Protein AF-A0A511J431-F1 (afdb_monomer_lite)

Structure (mmCIF, N/CA/C/O backbone):
data_AF-A0A511J431-F1
#
_entry.id   AF-A0A511J431-F1
#
loop_
_atom_site.group_PDB
_atom_site.id
_atom_site.type_symbol
_atom_site.label_atom_id
_atom_site.label_alt_id
_atom_site.label_comp_id
_atom_site.label_asym_id
_atom_site.label_entity_id
_atom_site.label_seq_id
_atom_site.pdbx_PDB_ins_code
_atom_site.Cartn_x
_atom_site.Cartn_y
_atom_site.Cartn_z
_atom_site.occupancy
_atom_site.B_iso_or_equiv
_atom_site.auth_seq_id
_atom_site.auth_comp_id
_atom_site.auth_asym_id
_atom_site.auth_atom_id
_atom_site.pdbx_PDB_model_num
ATOM 1 N N . MET A 1 1 ? 0.803 -22.033 -0.235 1.00 48.72 1 MET A N 1
ATOM 2 C CA . MET A 1 1 ? -0.272 -21.017 -0.294 1.00 48.72 1 MET A CA 1
ATOM 3 C C . MET A 1 1 ? -0.864 -20.846 1.110 1.00 48.72 1 MET A C 1
ATOM 5 O O . MET A 1 1 ? -2.063 -20.965 1.281 1.00 48.72 1 MET A O 1
ATOM 9 N N . GLU A 1 2 ? -0.023 -20.642 2.135 1.00 47.41 2 GLU A N 1
ATOM 10 C CA . GLU A 1 2 ? -0.447 -20.764 3.552 1.00 47.41 2 GLU A CA 1
ATOM 11 C C . GLU A 1 2 ? 0.081 -19.647 4.471 1.00 47.41 2 GLU A C 1
ATOM 13 O O . GLU A 1 2 ? -0.392 -19.499 5.590 1.00 47.41 2 GLU A O 1
ATOM 18 N N . LEU A 1 3 ? 1.007 -18.800 4.007 1.00 47.44 3 LEU A N 1
ATOM 19 C CA . LEU A 1 3 ? 1.589 -17.732 4.837 1.00 47.44 3 LEU A CA 1
ATOM 20 C C . LEU A 1 3 ? 0.660 -16.520 5.034 1.00 47.44 3 LEU A C 1
ATOM 22 O O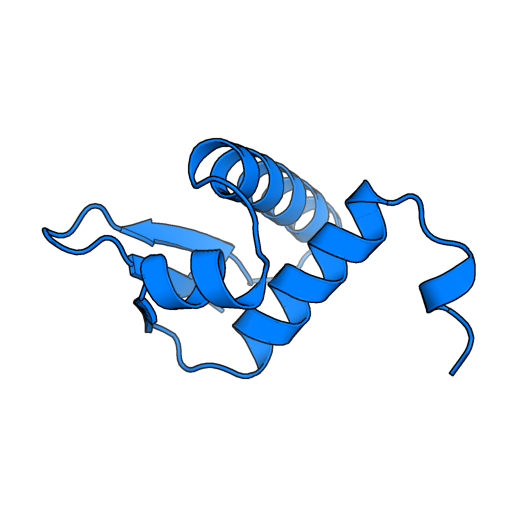 . LEU A 1 3 ? 0.860 -15.732 5.950 1.00 47.44 3 LEU A O 1
ATOM 26 N N . GLU A 1 4 ? -0.369 -16.365 4.199 1.00 50.62 4 GLU A N 1
ATOM 27 C CA . GLU A 1 4 ? -1.286 -15.217 4.269 1.00 50.62 4 GLU A CA 1
ATOM 28 C C . GLU A 1 4 ? -2.294 -15.319 5.420 1.00 50.62 4 GLU A C 1
ATOM 30 O O . GLU A 1 4 ? -2.807 -14.298 5.871 1.00 50.62 4 GLU A O 1
ATOM 35 N N . VAL A 1 5 ? -2.551 -16.527 5.931 1.00 54.34 5 VAL A N 1
ATOM 36 C CA . VAL A 1 5 ? -3.628 -16.791 6.901 1.00 54.34 5 VAL A CA 1
ATOM 37 C C . VAL A 1 5 ? -3.246 -16.394 8.337 1.00 54.34 5 VAL A C 1
ATOM 39 O O . VAL A 1 5 ? -4.131 -16.160 9.154 1.00 54.34 5 VAL A O 1
ATOM 42 N N . LEU A 1 6 ? -1.950 -16.247 8.643 1.00 55.81 6 LEU A N 1
ATOM 43 C CA . LEU A 1 6 ? -1.448 -15.974 10.002 1.00 55.81 6 LEU A CA 1
ATOM 44 C C . LEU A 1 6 ? -1.014 -14.524 10.257 1.00 55.81 6 LEU A C 1
ATOM 46 O O . LEU A 1 6 ? -0.616 -14.194 11.371 1.00 55.81 6 LEU A O 1
ATOM 50 N N . LEU A 1 7 ? -1.074 -13.651 9.253 1.00 61.25 7 LEU A N 1
ATOM 51 C CA . LEU A 1 7 ? -0.655 -12.260 9.408 1.00 61.25 7 LEU A CA 1
ATOM 52 C C . LEU A 1 7 ? -1.787 -11.403 9.972 1.00 61.25 7 LEU A C 1
ATOM 54 O O . LEU A 1 7 ? -2.938 -11.501 9.541 1.00 61.25 7 LEU A O 1
ATOM 58 N N . GLU A 1 8 ? -1.448 -10.510 10.903 1.00 77.44 8 GLU A N 1
ATOM 59 C CA . GLU A 1 8 ? -2.373 -9.472 11.345 1.00 77.44 8 GLU A CA 1
ATOM 60 C C . GLU A 1 8 ? -2.887 -8.681 10.134 1.00 77.44 8 GLU A C 1
ATOM 62 O O . GLU A 1 8 ? -2.171 -8.458 9.154 1.00 77.44 8 GLU A O 1
ATOM 67 N N . LYS A 1 9 ? -4.140 -8.216 10.198 1.00 78.12 9 LYS A N 1
ATOM 68 C CA . LYS A 1 9 ? -4.803 -7.513 9.084 1.00 78.12 9 LYS A CA 1
ATOM 69 C C . LYS A 1 9 ? -3.970 -6.362 8.503 1.00 78.12 9 LYS A C 1
ATOM 71 O O . LYS A 1 9 ? -4.125 -6.054 7.326 1.00 78.12 9 LYS A O 1
ATOM 76 N N . ASN A 1 10 ? -3.123 -5.712 9.307 1.00 79.69 10 ASN A N 1
ATOM 77 C CA . ASN A 1 10 ? -2.242 -4.638 8.844 1.00 79.69 10 ASN A CA 1
ATOM 78 C C . ASN A 1 10 ? -1.061 -5.169 8.012 1.00 79.69 10 ASN A C 1
ATOM 80 O O . ASN A 1 10 ? -0.768 -4.620 6.953 1.00 79.69 10 ASN A O 1
ATOM 84 N N . GLU A 1 11 ? -0.450 -6.277 8.430 1.00 82.94 11 GLU A N 1
ATOM 85 C CA . GLU A 1 11 ? 0.654 -6.936 7.722 1.00 82.94 11 GLU A CA 1
ATOM 86 C C . GLU A 1 11 ? 0.201 -7.548 6.389 1.00 82.94 11 GLU A C 1
ATOM 88 O O . GLU A 1 11 ? 0.868 -7.402 5.363 1.00 82.94 11 GLU A O 1
ATOM 93 N N . GLN A 1 12 ? -1.004 -8.127 6.346 1.00 85.06 12 GLN A N 1
ATOM 94 C CA . GLN A 1 12 ? -1.626 -8.542 5.080 1.00 85.06 12 GLN A CA 1
ATOM 95 C C . GLN A 1 12 ? -1.773 -7.363 4.108 1.00 85.06 12 GLN A C 1
ATOM 97 O O . GLN A 1 12 ? -1.579 -7.498 2.897 1.00 85.06 12 GLN A O 1
ATOM 102 N N . LEU A 1 13 ? -2.109 -6.187 4.637 1.00 86.19 13 LEU A N 1
ATOM 103 C CA . LEU A 1 13 ? -2.335 -4.986 3.844 1.00 86.19 13 LEU A CA 1
ATOM 104 C C . LEU A 1 13 ? -1.015 -4.393 3.334 1.00 86.19 13 LEU A C 1
ATOM 106 O O . LEU A 1 13 ? -0.935 -4.030 2.160 1.00 86.19 13 LEU A O 1
ATOM 110 N N . LYS A 1 14 ? 0.033 -4.393 4.169 1.00 85.31 14 LYS A N 1
ATOM 111 C CA . LYS A 1 14 ? 1.422 -4.099 3.783 1.00 85.31 14 LYS A CA 1
ATOM 112 C C . LYS A 1 14 ? 1.893 -4.985 2.633 1.00 85.31 14 LYS A C 1
ATOM 114 O O . LYS A 1 14 ? 2.330 -4.466 1.607 1.00 85.31 14 LYS A O 1
ATOM 119 N N . LEU A 1 15 ? 1.713 -6.302 2.745 1.00 84.69 15 LEU A N 1
ATOM 120 C CA . LEU A 1 15 ? 2.071 -7.242 1.679 1.00 84.69 15 LEU A CA 1
ATOM 121 C C . LEU A 1 15 ? 1.288 -7.004 0.389 1.00 84.69 15 LEU A C 1
ATOM 123 O O . LEU A 1 15 ? 1.861 -7.061 -0.698 1.00 84.69 15 LEU A O 1
ATOM 127 N N . ARG A 1 16 ? -0.015 -6.717 0.483 1.00 87.38 16 ARG A N 1
ATOM 128 C CA . ARG A 1 16 ? -0.844 -6.442 -0.697 1.00 87.38 16 ARG A CA 1
ATOM 129 C C . ARG A 1 16 ? -0.375 -5.190 -1.436 1.00 87.38 16 ARG A C 1
ATOM 131 O O . ARG A 1 16 ? -0.298 -5.205 -2.663 1.00 87.38 16 ARG A O 1
ATOM 138 N N . VAL A 1 17 ? -0.033 -4.137 -0.691 1.00 85.19 17 VAL A N 1
ATOM 139 C CA . VAL A 1 17 ? 0.532 -2.896 -1.238 1.00 85.19 17 VAL A CA 1
ATOM 140 C C . VAL A 1 17 ? 1.889 -3.168 -1.886 1.00 85.19 17 VAL A C 1
ATOM 142 O O . VAL A 1 17 ? 2.074 -2.801 -3.042 1.00 85.19 17 VAL A O 1
ATOM 145 N N . LEU A 1 18 ? 2.802 -3.868 -1.204 1.00 82.75 18 LEU A N 1
ATOM 146 C CA . LEU A 1 18 ? 4.119 -4.211 -1.753 1.00 82.75 18 LEU A CA 1
ATOM 147 C C . LEU A 1 18 ? 4.020 -5.023 -3.044 1.00 82.75 18 LEU A C 1
ATOM 149 O O . LEU A 1 18 ? 4.661 -4.670 -4.028 1.00 82.75 18 LEU A O 1
ATOM 153 N N . ARG A 1 19 ? 3.191 -6.072 -3.072 1.00 84.19 19 ARG A N 1
ATOM 154 C CA . ARG A 1 19 ? 2.999 -6.891 -4.277 1.00 84.19 19 ARG A CA 1
ATOM 155 C C . ARG A 1 19 ? 2.442 -6.071 -5.430 1.00 84.19 19 ARG A C 1
ATOM 157 O O . ARG A 1 19 ? 2.933 -6.185 -6.546 1.00 84.19 19 ARG A O 1
ATOM 164 N N . TYR A 1 20 ? 1.444 -5.227 -5.167 1.00 85.50 20 TYR A N 1
ATOM 165 C CA . TYR A 1 20 ? 0.896 -4.354 -6.199 1.00 85.50 20 TYR A CA 1
ATOM 166 C C . TYR A 1 20 ? 1.980 -3.437 -6.775 1.00 85.50 20 TYR A C 1
ATOM 168 O O . TYR A 1 20 ? 2.150 -3.375 -7.988 1.00 85.50 20 TYR A O 1
ATOM 176 N N . ILE A 1 21 ? 2.763 -2.806 -5.903 1.00 80.50 21 ILE A N 1
ATOM 177 C CA . ILE A 1 21 ? 3.863 -1.911 -6.267 1.00 80.50 21 ILE A CA 1
ATOM 178 C C . ILE A 1 21 ? 4.948 -2.651 -7.067 1.00 80.50 21 ILE A C 1
ATOM 180 O O . ILE A 1 21 ? 5.349 -2.165 -8.117 1.00 80.50 21 ILE A O 1
ATOM 184 N N . GLN A 1 22 ? 5.353 -3.855 -6.651 1.00 77.88 22 GLN A N 1
ATOM 185 C CA . GLN A 1 22 ? 6.348 -4.678 -7.357 1.00 77.88 22 GLN A CA 1
ATOM 186 C C . GLN A 1 22 ? 5.905 -5.108 -8.762 1.00 77.88 22 GLN A C 1
ATOM 188 O O . GLN A 1 22 ? 6.740 -5.294 -9.641 1.00 77.88 22 GLN A O 1
ATOM 193 N N . THR A 1 23 ? 4.600 -5.286 -8.988 1.00 77.25 23 THR A N 1
ATOM 194 C CA . THR A 1 23 ? 4.062 -5.672 -10.308 1.00 77.25 23 THR A CA 1
ATOM 195 C C . THR A 1 23 ? 3.916 -4.503 -11.284 1.00 77.25 23 THR A C 1
ATOM 197 O O . THR A 1 23 ? 3.501 -4.708 -12.426 1.00 77.25 23 THR A O 1
ATOM 200 N N . LYS A 1 24 ? 4.197 -3.271 -10.851 1.00 76.06 24 LYS A N 1
ATOM 201 C CA . LYS A 1 24 ? 4.018 -2.053 -11.644 1.00 76.06 24 LYS A CA 1
ATOM 202 C C . LYS A 1 24 ? 5.362 -1.357 -11.872 1.00 76.06 24 LYS A C 1
ATOM 204 O O . LYS A 1 24 ? 6.304 -1.520 -11.109 1.00 76.06 24 LYS A 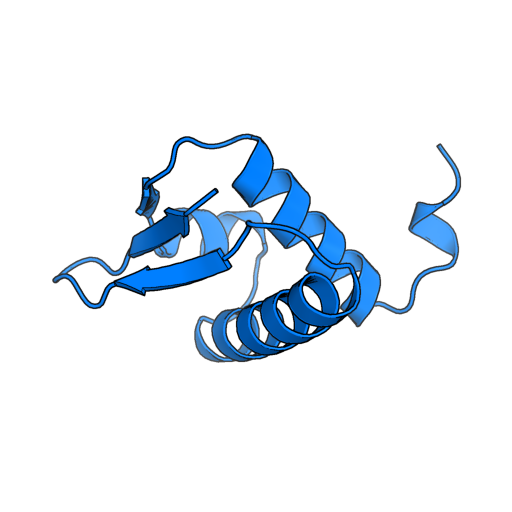O 1
ATOM 209 N N . SER A 1 25 ? 5.436 -0.584 -12.953 1.00 67.88 25 SER A N 1
ATOM 210 C CA . SER A 1 25 ? 6.571 0.290 -13.273 1.00 67.88 25 SER A CA 1
ATOM 211 C C . SER A 1 25 ? 6.795 1.361 -12.197 1.00 67.88 25 SER A C 1
ATOM 213 O O . SER A 1 25 ? 5.892 1.645 -11.413 1.00 67.88 25 SER A O 1
ATOM 215 N N . GLU A 1 26 ? 7.959 2.018 -12.231 1.00 72.50 26 GLU A N 1
ATOM 216 C CA . GLU A 1 26 ? 8.423 3.020 -11.250 1.00 72.50 26 GLU A CA 1
ATOM 217 C C . GLU A 1 26 ? 7.399 4.108 -10.889 1.00 72.50 26 GLU A C 1
ATOM 219 O O . GLU A 1 26 ? 7.422 4.626 -9.775 1.00 72.50 26 GLU A O 1
ATOM 224 N N . PHE A 1 27 ? 6.478 4.438 -11.800 1.00 78.56 27 PHE A N 1
ATOM 225 C CA . PHE A 1 27 ? 5.411 5.408 -11.575 1.00 78.56 27 PHE A CA 1
ATOM 226 C C . PHE A 1 27 ? 4.041 4.738 -11.550 1.00 78.56 27 PHE A C 1
ATOM 228 O O . PHE A 1 27 ? 3.581 4.200 -12.559 1.00 78.56 27 PHE A O 1
ATOM 235 N N . ILE A 1 28 ? 3.349 4.857 -10.417 1.00 82.62 28 ILE A N 1
ATOM 236 C CA . ILE A 1 28 ? 1.996 4.329 -10.233 1.00 82.62 28 ILE A CA 1
ATOM 237 C C . ILE A 1 28 ? 1.040 5.484 -9.911 1.00 82.62 28 ILE A C 1
ATOM 239 O O . ILE A 1 28 ? 1.307 6.251 -8.979 1.00 82.62 28 ILE A O 1
ATOM 243 N N . PRO A 1 29 ? -0.082 5.639 -10.636 1.00 86.00 29 PRO A N 1
ATOM 244 C CA . PRO A 1 29 ? -1.120 6.588 -10.255 1.00 86.00 29 PRO A CA 1
ATOM 245 C C . PRO A 1 29 ? -1.650 6.276 -8.855 1.00 86.00 29 PRO A C 1
ATOM 247 O O . PRO A 1 29 ? -1.976 5.130 -8.541 1.00 86.00 29 PRO A O 1
ATOM 250 N N . LEU A 1 30 ? -1.769 7.300 -8.009 1.00 83.25 30 LEU A N 1
ATOM 251 C CA . LEU A 1 30 ? -2.256 7.120 -6.642 1.00 83.25 30 LEU A CA 1
ATOM 252 C C . LEU A 1 30 ? -3.662 6.500 -6.623 1.00 83.25 30 LEU A C 1
ATOM 254 O O . LEU A 1 30 ? -3.917 5.576 -5.854 1.00 83.25 30 LEU A O 1
ATOM 258 N N . ASN A 1 31 ? -4.545 6.966 -7.508 1.00 85.19 31 ASN A N 1
ATOM 259 C CA . ASN A 1 31 ? -5.919 6.475 -7.609 1.00 85.19 31 ASN A CA 1
ATOM 260 C C . ASN A 1 31 ? -5.991 4.972 -7.895 1.00 85.19 31 ASN A C 1
ATOM 262 O O . ASN A 1 31 ? -6.804 4.286 -7.282 1.00 85.19 31 ASN A O 1
ATOM 266 N N . ASP A 1 32 ? -5.109 4.442 -8.742 1.00 85.88 32 ASP A N 1
ATOM 267 C CA . ASP A 1 32 ? -5.093 3.012 -9.065 1.00 85.88 32 ASP A CA 1
ATOM 268 C C . ASP A 1 32 ? -4.777 2.166 -7.829 1.00 85.88 32 ASP A C 1
ATOM 270 O O . ASP A 1 32 ? -5.367 1.107 -7.615 1.00 85.88 32 ASP A O 1
ATOM 274 N N . VAL A 1 33 ? -3.870 2.651 -6.978 1.00 84.62 33 VAL A N 1
ATOM 275 C CA . VAL A 1 33 ? -3.496 1.982 -5.726 1.00 84.62 33 VAL A CA 1
ATOM 276 C C . VAL A 1 33 ? -4.663 2.034 -4.744 1.00 84.62 33 VAL A C 1
ATOM 278 O O . VAL A 1 33 ? -5.001 1.022 -4.137 1.00 84.62 33 VAL A O 1
ATOM 281 N N . LEU A 1 34 ? -5.321 3.190 -4.609 1.00 86.62 34 LEU A N 1
ATOM 282 C CA . LEU A 1 34 ? -6.472 3.347 -3.715 1.00 86.62 34 LEU A CA 1
ATOM 283 C C . LEU A 1 34 ? -7.645 2.454 -4.128 1.00 86.62 34 LEU A C 1
ATOM 285 O O . LEU A 1 34 ? -8.239 1.807 -3.266 1.00 86.62 34 LEU A O 1
ATOM 289 N N . LEU A 1 35 ? -7.936 2.369 -5.429 1.00 87.19 35 LEU A N 1
ATOM 290 C CA . LEU A 1 35 ? -8.991 1.512 -5.976 1.00 87.19 35 LEU A CA 1
ATOM 291 C C . LEU A 1 35 ? -8.658 0.024 -5.826 1.00 87.19 35 LEU A C 1
ATOM 293 O O . LEU A 1 35 ? -9.520 -0.758 -5.435 1.00 87.19 35 LEU A O 1
ATOM 297 N N . THR A 1 36 ? -7.409 -0.368 -6.087 1.00 87.19 36 THR A N 1
ATOM 298 C CA . THR A 1 36 ? -6.995 -1.779 -6.020 1.00 87.19 36 THR A CA 1
ATOM 299 C C . THR A 1 36 ? -6.915 -2.293 -4.582 1.00 87.19 36 THR A C 1
ATOM 301 O O . THR A 1 36 ? -7.279 -3.435 -4.297 1.00 87.19 36 THR A O 1
ATOM 304 N N . ILE A 1 37 ? -6.418 -1.465 -3.662 1.00 84.75 37 ILE A N 1
ATOM 305 C CA . ILE A 1 37 ? -6.215 -1.847 -2.259 1.00 84.75 37 ILE A CA 1
ATOM 306 C C . ILE A 1 37 ? -7.479 -1.593 -1.422 1.00 84.75 37 ILE A C 1
ATOM 308 O O . ILE A 1 37 ? -7.689 -2.278 -0.421 1.00 84.75 37 ILE A O 1
ATOM 312 N N . GLY A 1 38 ? -8.337 -0.651 -1.828 1.00 87.62 38 GLY A N 1
ATOM 313 C CA . GLY A 1 38 ? -9.601 -0.346 -1.154 1.00 87.62 38 GLY A CA 1
ATOM 314 C C . GLY A 1 38 ? -9.427 0.414 0.163 1.00 87.62 38 GLY A C 1
ATOM 315 O O . GLY A 1 38 ? -10.146 0.156 1.128 1.00 87.62 38 GLY A O 1
ATOM 316 N N . ILE A 1 39 ? -8.451 1.324 0.242 1.00 86.38 39 ILE A N 1
ATOM 317 C CA . ILE A 1 39 ? -8.172 2.123 1.448 1.00 86.38 39 ILE A CA 1
ATOM 318 C C . ILE A 1 39 ? -8.114 3.619 1.145 1.00 86.38 39 ILE A C 1
ATOM 320 O O . ILE A 1 39 ? -7.905 4.027 0.008 1.00 86.38 39 ILE A O 1
ATOM 324 N N . SER A 1 40 ? -8.259 4.447 2.183 1.00 88.12 40 SER A N 1
ATOM 325 C CA . SER A 1 40 ? -8.095 5.895 2.055 1.00 88.12 40 SER A CA 1
ATOM 326 C C . SER A 1 40 ? -6.636 6.291 1.822 1.00 88.12 40 SER A C 1
ATOM 328 O O . SER A 1 40 ? -5.707 5.635 2.300 1.00 88.12 40 SER A O 1
ATOM 330 N N . GLU A 1 41 ? -6.433 7.431 1.160 1.00 85.94 41 GLU A N 1
ATOM 331 C CA . GLU A 1 41 ? -5.101 7.997 0.920 1.00 85.94 41 GLU A CA 1
ATOM 332 C C . GLU A 1 41 ? -4.312 8.201 2.218 1.00 85.94 41 GLU A C 1
ATOM 334 O O . GLU A 1 41 ? -3.123 7.889 2.289 1.00 85.94 41 GLU A O 1
ATOM 339 N N . LEU A 1 42 ? -4.978 8.672 3.276 1.00 85.75 42 LEU A N 1
ATOM 340 C CA . LEU A 1 42 ? -4.354 8.861 4.584 1.00 85.75 42 LEU A CA 1
ATOM 341 C C . LEU A 1 42 ? -3.831 7.537 5.160 1.00 85.75 42 LEU A C 1
ATOM 343 O O . LEU A 1 42 ? -2.738 7.502 5.727 1.00 85.75 42 LEU A O 1
ATOM 347 N N . LYS A 1 43 ? -4.596 6.449 5.012 1.00 86.19 43 LYS A N 1
ATOM 348 C CA . LYS A 1 43 ? -4.197 5.120 5.487 1.00 86.19 43 LYS A CA 1
ATOM 349 C C . LYS A 1 43 ? -3.048 4.561 4.651 1.00 86.19 43 LYS A C 1
ATOM 351 O O . LYS A 1 43 ? -2.087 4.060 5.224 1.00 86.19 43 LYS A O 1
ATOM 356 N N . LEU A 1 44 ? -3.101 4.728 3.329 1.00 85.62 44 LEU A N 1
ATOM 357 C CA . LEU A 1 44 ? -2.023 4.330 2.422 1.00 85.62 44 LEU A CA 1
ATOM 358 C C . LEU A 1 44 ? -0.710 5.059 2.747 1.00 85.62 44 LEU A C 1
ATOM 360 O O . LEU A 1 44 ? 0.346 4.437 2.784 1.00 85.62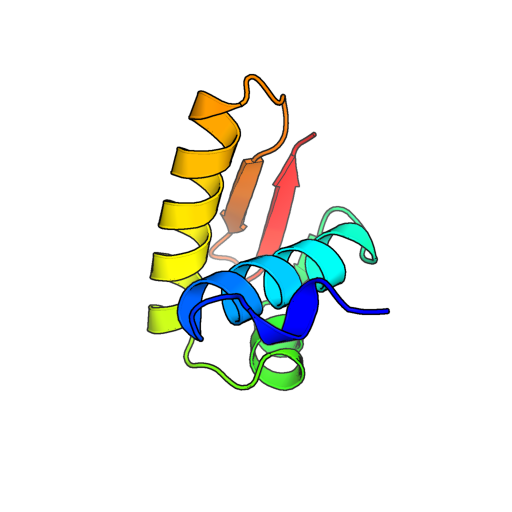 44 LEU A O 1
ATOM 364 N N . LYS A 1 45 ? -0.775 6.360 3.052 1.00 86.19 45 LYS A N 1
ATOM 365 C CA . LYS A 1 45 ? 0.390 7.161 3.461 1.00 86.19 45 LYS A CA 1
ATOM 366 C C . LYS A 1 45 ? 1.049 6.649 4.737 1.00 86.19 45 LYS A C 1
ATOM 368 O O . LYS A 1 45 ? 2.272 6.547 4.786 1.00 86.19 45 LYS A O 1
ATOM 373 N N . LYS A 1 46 ? 0.253 6.332 5.764 1.00 86.88 46 LYS A N 1
ATOM 374 C CA . LYS A 1 46 ? 0.772 5.753 7.015 1.00 86.88 46 LYS A CA 1
ATOM 375 C C . LYS A 1 46 ? 1.443 4.407 6.760 1.00 86.88 46 LYS A C 1
ATOM 377 O O . LYS A 1 46 ? 2.565 4.192 7.196 1.00 86.88 46 LYS A O 1
ATOM 382 N N . LEU A 1 47 ? 0.786 3.563 5.976 1.00 87.69 47 LEU A N 1
ATOM 383 C CA . LEU A 1 47 ? 1.244 2.216 5.675 1.00 87.69 47 LEU A CA 1
ATOM 384 C C . LEU A 1 47 ? 2.530 2.208 4.833 1.00 87.69 47 LEU A C 1
ATOM 386 O O . LEU A 1 47 ? 3.430 1.430 5.115 1.00 87.69 47 LEU A O 1
ATOM 390 N N . ILE A 1 48 ? 2.680 3.128 3.874 1.00 85.31 48 ILE A N 1
ATOM 391 C CA . ILE A 1 48 ? 3.945 3.320 3.145 1.00 85.31 48 ILE A CA 1
ATOM 392 C C . ILE A 1 48 ? 5.065 3.824 4.064 1.00 85.31 48 ILE A C 1
ATOM 394 O O . ILE A 1 48 ? 6.209 3.408 3.913 1.00 85.31 48 ILE A O 1
ATOM 398 N N . LYS A 1 49 ? 4.761 4.694 5.036 1.00 85.25 49 LYS A N 1
ATOM 399 C CA . LYS A 1 49 ? 5.758 5.144 6.017 1.00 85.25 49 LYS A CA 1
ATOM 400 C C . LYS A 1 49 ? 6.255 3.984 6.886 1.00 85.25 49 LYS A C 1
ATOM 402 O O . LYS A 1 49 ? 7.457 3.879 7.106 1.00 85.25 49 LYS A O 1
ATOM 407 N N . GLU A 1 50 ? 5.342 3.133 7.352 1.00 87.69 50 GLU A N 1
ATOM 408 C CA . GLU A 1 50 ? 5.678 1.904 8.083 1.00 87.69 50 GLU A CA 1
ATOM 409 C C . GLU A 1 50 ? 6.507 0.960 7.205 1.00 87.69 50 GLU A C 1
ATOM 411 O O . GLU A 1 50 ? 7.595 0.572 7.606 1.00 87.69 50 GLU A O 1
ATOM 416 N N . LEU A 1 51 ? 6.071 0.699 5.967 1.00 84.38 51 LEU A N 1
ATOM 417 C CA . LEU A 1 51 ? 6.809 -0.130 5.010 1.00 84.38 51 LEU A CA 1
ATOM 418 C C . LEU A 1 51 ? 8.231 0.371 4.759 1.00 84.38 51 LEU A C 1
ATOM 420 O O . LEU A 1 51 ? 9.162 -0.420 4.779 1.00 84.38 51 LEU A O 1
ATOM 424 N N . ASN A 1 52 ? 8.419 1.672 4.536 1.00 84.62 52 ASN A N 1
ATOM 425 C CA . ASN A 1 52 ? 9.755 2.235 4.340 1.00 84.62 52 ASN A CA 1
ATOM 426 C C . ASN A 1 52 ? 10.628 2.066 5.592 1.00 84.62 52 ASN A C 1
ATOM 428 O O . ASN A 1 52 ? 11.816 1.793 5.463 1.00 84.62 52 ASN A O 1
ATOM 432 N N . SER A 1 53 ? 10.053 2.207 6.791 1.00 84.62 53 SER A N 1
ATOM 433 C CA . SER A 1 53 ? 10.768 1.952 8.047 1.00 84.62 53 SER A CA 1
ATOM 434 C C . SER A 1 53 ? 11.185 0.484 8.165 1.00 84.62 53 SER A C 1
ATOM 436 O O . SER A 1 53 ? 12.330 0.202 8.513 1.00 84.62 53 SER A O 1
ATOM 438 N N . ASP A 1 54 ? 10.280 -0.443 7.847 1.00 83.44 54 ASP A N 1
ATOM 439 C CA . ASP A 1 54 ? 10.541 -1.884 7.880 1.00 83.44 54 ASP A CA 1
ATOM 440 C C . ASP A 1 54 ? 11.624 -2.256 6.843 1.00 83.44 54 ASP A C 1
ATOM 442 O O . ASP A 1 54 ? 12.583 -2.954 7.158 1.00 83.44 54 ASP A O 1
ATOM 446 N N . LEU A 1 55 ? 11.545 -1.716 5.621 1.00 78.50 55 LEU A N 1
ATOM 447 C CA . LEU A 1 55 ? 12.524 -1.945 4.550 1.00 78.50 55 LEU A CA 1
ATOM 448 C C . LEU A 1 55 ? 13.915 -1.380 4.875 1.00 78.50 55 LEU A C 1
ATOM 450 O O . LEU A 1 55 ? 14.920 -2.022 4.560 1.00 78.50 55 LEU A O 1
ATOM 454 N N . GLN A 1 56 ? 13.987 -0.219 5.536 1.00 76.19 56 GLN A N 1
ATOM 455 C CA . GLN A 1 56 ? 15.250 0.360 6.005 1.00 76.19 56 GLN A CA 1
ATOM 456 C C . GLN A 1 56 ? 15.964 -0.548 7.011 1.00 76.19 56 GLN A C 1
ATOM 458 O O . GLN A 1 56 ? 17.186 -0.667 6.963 1.00 76.19 56 GLN A O 1
ATOM 463 N N . GLN A 1 57 ? 15.219 -1.215 7.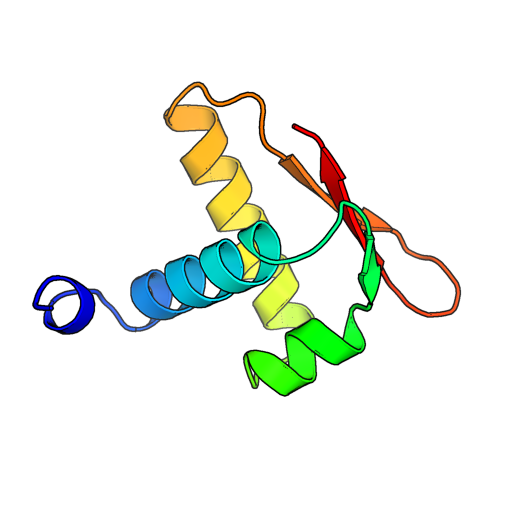897 1.00 77.06 57 GLN A N 1
ATOM 464 C CA . GLN A 1 57 ? 15.794 -2.154 8.867 1.00 77.06 57 GLN A CA 1
ATOM 465 C C . GLN A 1 57 ? 16.334 -3.428 8.205 1.00 77.06 57 GLN A C 1
ATOM 467 O O . GLN A 1 57 ? 17.249 -4.055 8.734 1.00 77.06 57 GLN A O 1
ATOM 472 N N . VAL A 1 58 ? 15.795 -3.798 7.039 1.00 71.50 58 VAL A N 1
ATOM 473 C CA . VAL A 1 58 ? 16.158 -5.016 6.295 1.00 71.50 58 VAL A CA 1
ATOM 474 C C . VAL A 1 58 ? 17.244 -4.746 5.230 1.00 71.50 58 VAL A C 1
ATOM 476 O O . VAL A 1 58 ? 17.575 -5.624 4.441 1.00 71.50 58 VAL A O 1
ATOM 479 N N . ASN A 1 59 ? 17.891 -3.571 5.246 1.00 58.75 59 ASN A N 1
ATOM 480 C CA . ASN A 1 59 ? 19.060 -3.243 4.409 1.00 58.75 59 ASN A CA 1
ATOM 481 C C . ASN A 1 59 ? 18.802 -3.182 2.882 1.00 58.75 59 ASN A C 1
ATOM 483 O O . ASN A 1 59 ? 19.733 -3.347 2.092 1.00 58.75 59 ASN A O 1
ATOM 487 N N . HIS A 1 60 ? 17.569 -2.918 2.433 1.00 56.59 60 HIS A N 1
ATOM 488 C CA . HIS A 1 60 ? 17.255 -2.843 0.998 1.00 56.59 60 HIS A CA 1
ATOM 489 C C . HIS A 1 60 ? 17.269 -1.411 0.425 1.00 56.59 60 HIS A C 1
ATOM 491 O O . HIS A 1 60 ? 16.809 -0.466 1.058 1.00 56.59 60 HIS A O 1
ATOM 497 N N . GLN A 1 61 ? 17.744 -1.278 -0.823 1.00 61.72 61 GLN A N 1
ATOM 498 C CA . GLN A 1 61 ? 17.831 -0.042 -1.631 1.00 61.72 61 GLN A CA 1
ATOM 499 C C . GLN A 1 61 ? 16.465 0.522 -2.087 1.00 61.72 61 GLN A C 1
ATOM 501 O O . GLN A 1 61 ? 16.399 1.467 -2.866 1.00 61.72 61 GLN A O 1
ATOM 506 N N . PHE A 1 62 ? 15.363 -0.038 -1.586 1.00 64.06 62 PHE A N 1
ATOM 507 C CA . PHE A 1 62 ? 14.024 0.189 -2.116 1.00 64.06 62 PHE A CA 1
ATOM 508 C C . PHE A 1 62 ? 13.245 1.199 -1.266 1.00 64.06 62 PHE A C 1
ATOM 510 O O . PHE A 1 62 ? 13.014 0.973 -0.078 1.00 64.06 62 PHE A O 1
ATOM 517 N N . TYR A 1 63 ? 12.788 2.285 -1.886 1.00 69.00 63 TYR A N 1
ATOM 518 C CA . TYR A 1 63 ? 12.014 3.341 -1.241 1.00 69.00 63 TYR A CA 1
ATOM 519 C C . TYR A 1 63 ? 10.754 3.690 -2.028 1.00 69.00 63 TYR A C 1
ATOM 521 O O . TYR A 1 63 ? 10.784 3.883 -3.245 1.00 69.00 63 TYR A O 1
ATOM 529 N N . ILE A 1 64 ? 9.641 3.834 -1.307 1.00 76.00 64 ILE A N 1
ATOM 530 C CA . ILE A 1 64 ? 8.351 4.230 -1.874 1.00 76.00 64 ILE A CA 1
ATOM 531 C C . ILE A 1 64 ? 8.063 5.686 -1.491 1.00 76.00 64 ILE A C 1
ATOM 533 O O . ILE A 1 64 ? 7.904 6.011 -0.312 1.00 76.00 64 ILE A O 1
ATOM 537 N N . PHE A 1 65 ? 7.945 6.566 -2.485 1.00 73.75 65 PHE A N 1
ATOM 538 C CA . PHE A 1 65 ? 7.689 7.995 -2.297 1.00 73.75 65 PHE A CA 1
ATOM 539 C C . PHE A 1 65 ? 6.361 8.438 -2.905 1.00 73.75 65 PHE A C 1
ATOM 541 O O . PHE A 1 65 ? 5.940 7.963 -3.956 1.00 73.75 65 PHE A O 1
ATOM 548 N N . PHE A 1 66 ? 5.724 9.429 -2.279 1.00 68.75 66 PHE A N 1
ATOM 549 C CA . PHE A 1 66 ? 4.594 10.137 -2.876 1.00 68.75 66 PHE A CA 1
ATOM 550 C C . PHE A 1 66 ? 5.081 11.399 -3.578 1.00 68.75 66 PHE A C 1
ATOM 552 O O . PHE A 1 66 ? 5.609 12.309 -2.940 1.00 68.75 66 PHE A O 1
ATOM 559 N N . SER A 1 67 ? 4.816 11.497 -4.874 1.00 63.97 67 SER A N 1
ATOM 560 C CA . SER A 1 67 ? 4.953 12.739 -5.620 1.00 63.97 67 SER A CA 1
ATOM 561 C C . SER A 1 67 ? 3.611 13.471 -5.654 1.00 63.97 67 SER A C 1
ATOM 563 O O . SER A 1 67 ? 2.625 12.981 -6.219 1.00 63.97 67 SER A O 1
ATOM 565 N N . LYS A 1 68 ? 3.569 14.670 -5.059 1.00 57.16 68 LYS A N 1
ATOM 566 C CA . LYS A 1 68 ? 2.464 15.628 -5.220 1.00 57.16 68 LYS A CA 1
ATOM 567 C C . LYS A 1 68 ? 2.558 16.281 -6.602 1.00 57.16 68 LYS A C 1
ATOM 569 O O . LYS A 1 68 ? 2.955 17.430 -6.739 1.00 57.16 68 LYS A O 1
ATOM 574 N N . THR A 1 6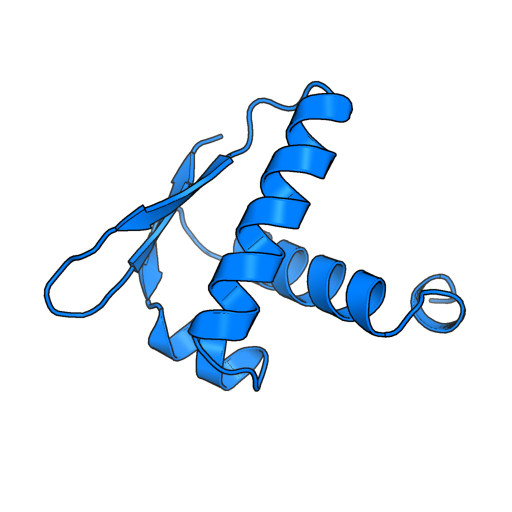9 ? 2.198 15.536 -7.635 1.00 55.56 69 THR A N 1
ATOM 575 C CA . THR A 1 69 ? 1.776 16.131 -8.912 1.00 55.56 69 THR A CA 1
ATOM 576 C C . THR A 1 69 ? 0.259 16.329 -8.893 1.00 55.56 69 THR A C 1
ATOM 578 O O . THR A 1 69 ? -0.410 15.806 -8.004 1.00 55.56 69 THR A O 1
ATOM 581 N N . ILE A 1 70 ? -0.291 17.061 -9.870 1.00 53.81 70 ILE A N 1
ATOM 582 C CA . ILE A 1 70 ? -1.732 17.381 -10.009 1.00 53.81 70 ILE A CA 1
ATOM 583 C C . ILE A 1 70 ? -2.645 16.139 -9.869 1.00 53.81 70 ILE A C 1
ATOM 585 O O . ILE A 1 70 ? -3.791 16.267 -9.456 1.00 53.81 70 ILE A O 1
ATOM 589 N N . PHE A 1 71 ? -2.125 14.936 -10.139 1.00 56.03 71 PHE A N 1
ATOM 590 C CA . PHE A 1 71 ? -2.862 13.669 -10.068 1.00 56.03 71 PHE A CA 1
ATOM 591 C C . PHE A 1 71 ? -2.434 12.725 -8.933 1.00 56.03 71 PHE A C 1
ATOM 593 O O . PHE A 1 71 ? -3.058 11.685 -8.759 1.00 56.03 71 PHE A O 1
ATOM 600 N N . GLY A 1 72 ? -1.392 13.066 -8.165 1.00 70.25 72 GLY A N 1
ATOM 601 C CA . GLY A 1 72 ? -0.793 12.183 -7.160 1.00 70.25 72 GLY A CA 1
ATOM 602 C C . GLY A 1 72 ? -0.157 10.926 -7.772 1.00 70.25 72 GLY A C 1
ATOM 603 O O . GLY A 1 72 ? -0.802 10.135 -8.459 1.00 70.25 72 GLY A O 1
ATOM 604 N N . ARG A 1 73 ? 1.134 10.701 -7.525 1.00 78.19 73 ARG A N 1
ATOM 605 C CA . ARG A 1 73 ? 1.832 9.499 -8.010 1.00 78.19 73 ARG A CA 1
ATOM 606 C C . ARG A 1 73 ? 2.635 8.857 -6.896 1.00 78.19 73 ARG A C 1
ATOM 608 O O . ARG A 1 73 ? 3.158 9.558 -6.032 1.00 78.19 73 ARG A O 1
ATOM 615 N N . ILE A 1 74 ? 2.743 7.539 -6.946 1.00 77.88 74 ILE A N 1
ATOM 616 C CA . ILE A 1 74 ? 3.720 6.780 -6.179 1.00 77.88 74 ILE A CA 1
ATOM 617 C C . ILE A 1 74 ? 4.930 6.571 -7.084 1.00 77.88 74 ILE A C 1
ATOM 619 O O . ILE A 1 74 ? 4.778 6.094 -8.208 1.00 77.88 74 ILE A O 1
ATOM 623 N N . LEU A 1 75 ? 6.094 6.990 -6.598 1.00 75.75 75 LEU A N 1
ATOM 624 C CA . LEU A 1 75 ? 7.392 6.742 -7.205 1.00 75.75 75 LEU A CA 1
ATOM 625 C C . LEU A 1 75 ? 8.094 5.648 -6.408 1.00 75.75 75 LEU A C 1
ATOM 627 O O . LEU A 1 75 ? 8.179 5.729 -5.181 1.00 75.75 75 LEU A O 1
ATOM 631 N N . ILE A 1 76 ? 8.608 4.658 -7.118 1.00 71.06 76 ILE A N 1
ATOM 632 C CA . ILE A 1 76 ? 9.451 3.607 -6.569 1.00 71.06 76 ILE A CA 1
ATOM 633 C C . ILE A 1 76 ? 10.885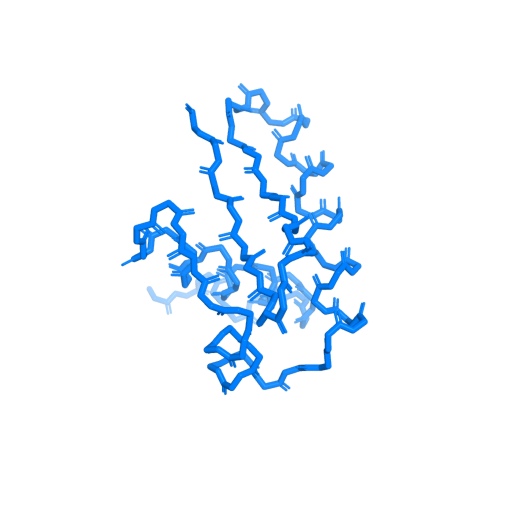 3.903 -6.988 1.00 71.06 76 ILE A C 1
ATOM 635 O O . ILE A 1 76 ? 11.140 4.105 -8.172 1.00 71.06 76 ILE A O 1
ATOM 639 N N . ILE A 1 77 ? 11.802 3.929 -6.026 1.00 66.69 77 ILE A N 1
ATOM 640 C CA . ILE A 1 77 ? 13.239 4.050 -6.279 1.00 66.69 77 ILE A CA 1
ATOM 641 C C . ILE A 1 77 ? 13.888 2.789 -5.719 1.00 66.69 77 ILE A C 1
ATOM 643 O O . ILE A 1 77 ? 13.656 2.464 -4.555 1.00 66.69 77 ILE A O 1
ATOM 647 N N . SER A 1 78 ? 14.633 2.074 -6.557 1.00 64.12 78 SER A N 1
ATOM 648 C CA . SER A 1 78 ? 15.284 0.795 -6.256 1.00 64.12 78 SER A CA 1
ATOM 649 C C . SER A 1 78 ? 16.791 0.882 -6.371 1.00 64.12 78 SER A C 1
ATOM 651 O O . SER A 1 78 ? 17.239 1.575 -7.313 1.00 64.12 78 SER A O 1
#

Sequence (78 aa):
MELEVLLEKNEQLKLRVLRYIQTKSEFIPLNDVLLTIGISELKLKKLIKELNSDLQQVNHQFYIFFSKTIFGRILIIS

Foldseek 3Di:
DPPLVPDDPLVNLLVQLVVVCVVDPQKDFPVVSCVSSVDDPVSVVVSLVVSQVVVVVVVDQWHWDWDPDPRIIIGIGD

pLDDT: mean 75.87, std 11.84, range [47.41, 88.12]

Organism: NCBI:txid112904

Secondary structure (DSSP, 8-state):
--TTTTS-HHHHHHHHHHHHHHTS-SEEEHHHHHHHHT--HHHHHHHHHHHHHHHHHTT-S-EEEEE-STT-EEEEE-

Radius of gyration: 12.47 Å; chains: 1; bounding box: 29×38×25 Å